Protein AF-A0A1L5BSV9-F1 (afdb_monomer_lite)

Radius of gyration: 14.17 Å; chains: 1; bounding box: 32×31×42 Å

Secondary structure (DSSP, 8-state):
----HHHHHHHHHHHHHHH-SS---HHHHHHHHHHHH-TTEEHHHHHHHSSS-HHHHHHHHHHHTS--TTSTT---SEEEEE-TTSPEEEEE-HHHHHHHHHHHHHHH--

pLDDT: mean 82.25, std 10.04, range [40.53, 91.44]

Foldseek 3Di:
DPDPVVQLVVQLLVLVVVQAPDPRDPLLSVLLVVCLVDFFDWLVNSLVPDPDDSVVSVVSLVRLQQADPVDVNRHRQWHFDADPVGITTIHGDPNVVVSSVVSVVSVVPD

Organism: Sphingobium indicum (strain DSM 16412 / CCM 7286 / MTCC 6364 / B90A) (NCBI:txid861109)

Sequence (110 aa):
MTEDPIGSLSSALGVLRGALWMDVTAETLDIVLAVMRQEGLTVDHYCEMADGNPLRMRRTLRLLAKDNPRVPRSRALMVMEGNLRGFEKINLTPQGRFIRGKLLEVFAAG

Structure (mmCIF, N/CA/C/O backbone):
data_AF-A0A1L5BSV9-F1
#
_entry.id   AF-A0A1L5BSV9-F1
#
loop_
_atom_site.group_PDB
_atom_site.id
_atom_site.type_symbol
_atom_site.label_atom_id
_atom_site.label_alt_id
_atom_site.label_comp_id
_atom_site.label_asym_id
_atom_site.label_entity_id
_atom_site.label_seq_id
_atom_site.pdbx_PDB_ins_code
_atom_site.Cartn_x
_atom_site.Cartn_y
_atom_site.Cartn_z
_atom_site.occupancy
_atom_site.B_iso_or_equiv
_atom_site.auth_seq_id
_atom_site.auth_comp_id
_atom_site.auth_asym_id
_atom_site.auth_atom_id
_atom_site.pdbx_PDB_model_num
ATOM 1 N N . MET A 1 1 ? 8.892 -10.484 -28.127 1.00 40.53 1 MET A N 1
ATOM 2 C CA . MET A 1 1 ? 8.846 -9.439 -27.091 1.00 40.53 1 MET A CA 1
ATOM 3 C C . MET A 1 1 ? 8.864 -10.168 -25.766 1.00 40.53 1 MET A C 1
ATOM 5 O O . MET A 1 1 ? 7.874 -10.791 -25.424 1.00 40.53 1 MET A O 1
ATOM 9 N N . THR A 1 2 ? 10.021 -10.247 -25.123 1.00 49.69 2 THR A N 1
ATOM 10 C CA . THR A 1 2 ? 10.118 -10.668 -23.723 1.00 49.69 2 THR A CA 1
ATOM 11 C C . THR A 1 2 ? 9.901 -9.402 -22.910 1.00 49.69 2 THR A C 1
ATOM 13 O O . THR A 1 2 ? 10.793 -8.558 -22.883 1.00 49.69 2 THR A O 1
ATOM 16 N N . GLU A 1 3 ? 8.689 -9.236 -22.372 1.00 53.72 3 GLU A N 1
ATOM 17 C CA . GLU A 1 3 ? 8.416 -8.305 -21.267 1.00 53.72 3 GLU A CA 1
ATOM 18 C C . GLU A 1 3 ? 9.495 -8.541 -20.210 1.00 53.72 3 GLU A C 1
ATOM 20 O O . GLU A 1 3 ? 9.805 -9.700 -19.924 1.00 53.72 3 GLU A O 1
ATOM 25 N N . ASP A 1 4 ? 10.138 -7.483 -19.722 1.00 52.53 4 ASP A N 1
ATOM 26 C CA . ASP A 1 4 ? 11.254 -7.590 -18.780 1.00 52.53 4 ASP A CA 1
ATOM 27 C C . ASP A 1 4 ? 10.693 -7.459 -17.356 1.00 52.53 4 ASP A C 1
ATOM 29 O O . ASP A 1 4 ? 10.624 -6.353 -16.803 1.00 52.53 4 ASP A O 1
ATOM 33 N N . PRO A 1 5 ? 10.251 -8.565 -16.722 1.00 55.78 5 PRO A N 1
ATOM 34 C CA . PRO A 1 5 ? 9.446 -8.495 -15.504 1.00 55.78 5 PRO A CA 1
ATOM 35 C C . PRO A 1 5 ? 10.285 -7.951 -14.339 1.00 55.78 5 PRO A C 1
ATOM 37 O O . PRO A 1 5 ? 9.765 -7.402 -13.367 1.00 55.78 5 PRO A O 1
ATOM 40 N N . ILE A 1 6 ? 11.610 -8.094 -14.449 1.00 59.12 6 ILE A N 1
ATOM 41 C CA . ILE A 1 6 ? 12.600 -7.664 -13.468 1.00 59.12 6 ILE A CA 1
ATOM 42 C C . ILE A 1 6 ? 12.773 -6.140 -13.524 1.00 59.12 6 ILE A C 1
ATOM 44 O O . ILE A 1 6 ? 12.856 -5.498 -12.472 1.00 59.12 6 ILE A O 1
ATOM 48 N N . GLY A 1 7 ? 12.773 -5.548 -14.725 1.00 63.00 7 GLY A N 1
ATOM 49 C CA . GLY A 1 7 ? 12.847 -4.097 -14.925 1.00 63.00 7 GLY A CA 1
ATOM 50 C C . GLY A 1 7 ? 11.644 -3.365 -14.324 1.00 63.00 7 GLY A C 1
ATOM 51 O O . GLY A 1 7 ? 11.813 -2.393 -13.573 1.00 63.00 7 GLY A O 1
ATOM 52 N N . SER A 1 8 ? 10.441 -3.891 -14.565 1.00 79.12 8 SER A N 1
ATOM 53 C CA . SER A 1 8 ? 9.184 -3.346 -14.036 1.00 79.12 8 SER A CA 1
ATOM 54 C C . SER A 1 8 ? 9.089 -3.502 -12.507 1.00 79.12 8 SER A C 1
ATOM 56 O O . SER A 1 8 ? 8.703 -2.562 -11.807 1.00 79.12 8 SER A O 1
ATOM 58 N N . LEU A 1 9 ? 9.553 -4.628 -11.943 1.00 80.12 9 LEU A N 1
ATOM 59 C CA . LEU A 1 9 ? 9.585 -4.855 -10.489 1.00 80.12 9 LEU A CA 1
ATOM 60 C C . LEU A 1 9 ? 10.590 -3.946 -9.760 1.00 80.12 9 LEU A C 1
ATOM 62 O O . LEU A 1 9 ? 10.256 -3.335 -8.741 1.00 80.12 9 LEU A O 1
ATOM 66 N N . SER A 1 10 ? 11.819 -3.831 -10.275 1.00 81.88 10 SER A N 1
ATOM 67 C CA . SER A 1 10 ? 12.861 -2.971 -9.693 1.00 81.88 10 SER A CA 1
ATOM 68 C C . SER A 1 10 ? 12.426 -1.501 -9.669 1.00 81.88 10 SER A C 1
ATOM 70 O O . SER A 1 10 ? 12.575 -0.805 -8.659 1.00 81.88 10 SER A O 1
ATOM 72 N N . SER A 1 11 ? 11.789 -1.052 -10.752 1.00 84.69 11 SER A N 1
ATOM 73 C CA . SER A 1 11 ? 11.238 0.298 -10.880 1.00 84.69 11 SER A CA 1
ATOM 74 C C . SER A 1 11 ? 10.084 0.543 -9.901 1.00 84.69 11 SER A C 1
ATOM 76 O O . SER A 1 11 ? 10.062 1.572 -9.220 1.00 84.69 11 SER A O 1
ATOM 78 N N . ALA A 1 12 ? 9.172 -0.423 -9.744 1.00 85.50 12 ALA A N 1
ATOM 79 C CA . ALA A 1 12 ? 8.068 -0.338 -8.788 1.00 85.50 12 ALA A CA 1
ATOM 80 C C . ALA A 1 12 ? 8.565 -0.224 -7.335 1.00 85.50 12 ALA A C 1
ATOM 82 O O . ALA A 1 12 ? 8.093 0.621 -6.567 1.00 85.50 12 ALA A O 1
ATOM 83 N N . LEU A 1 13 ? 9.577 -1.015 -6.964 1.00 85.81 13 LEU A N 1
ATOM 84 C CA . LEU A 1 13 ? 10.232 -0.912 -5.658 1.00 85.81 13 LEU A CA 1
ATOM 85 C C . LEU A 1 13 ? 10.924 0.447 -5.470 1.00 85.81 13 LEU A C 1
ATOM 87 O O . LEU A 1 13 ? 10.877 1.006 -4.374 1.00 85.81 13 LEU A O 1
ATOM 91 N N . GLY A 1 14 ? 11.529 1.003 -6.525 1.00 86.12 14 GLY A N 1
ATOM 92 C CA . GLY A 1 14 ? 12.117 2.345 -6.519 1.00 86.12 14 GLY A CA 1
ATOM 93 C C . GLY A 1 14 ? 11.099 3.444 -6.197 1.00 86.12 14 GLY A C 1
ATOM 94 O O . GLY A 1 14 ? 11.355 4.281 -5.328 1.00 86.12 14 GLY A O 1
ATOM 95 N N . VAL A 1 15 ? 9.917 3.399 -6.822 1.00 86.69 15 VAL A N 1
ATOM 96 C CA . VAL A 1 15 ? 8.807 4.331 -6.543 1.00 86.69 15 VAL A CA 1
ATOM 97 C C . VAL A 1 15 ? 8.381 4.254 -5.076 1.00 86.69 15 VAL A C 1
ATOM 99 O O . VAL A 1 15 ? 8.259 5.284 -4.410 1.00 86.69 15 VAL A O 1
ATOM 102 N N . LEU A 1 16 ? 8.199 3.042 -4.545 1.00 86.38 16 LEU A N 1
ATOM 103 C CA . LEU A 1 16 ? 7.807 2.854 -3.148 1.00 86.38 16 LEU A CA 1
ATOM 104 C C . LEU A 1 16 ? 8.885 3.315 -2.167 1.00 86.38 16 LEU A C 1
ATOM 106 O O . LEU A 1 16 ? 8.551 3.970 -1.183 1.00 86.38 16 LEU A O 1
ATOM 110 N N . ARG A 1 17 ? 10.168 3.041 -2.436 1.00 85.75 17 ARG A N 1
ATOM 111 C CA . ARG A 1 17 ? 11.282 3.526 -1.598 1.00 85.75 17 ARG A CA 1
ATOM 112 C C . ARG A 1 17 ? 11.352 5.049 -1.555 1.00 85.75 17 ARG A C 1
ATOM 114 O O . ARG A 1 17 ? 11.663 5.609 -0.513 1.00 85.75 17 ARG A O 1
ATOM 121 N N . GLY A 1 18 ? 11.040 5.723 -2.662 1.00 82.12 18 GLY A N 1
ATOM 122 C CA . GLY A 1 18 ? 10.960 7.186 -2.696 1.00 82.12 18 GLY A CA 1
ATOM 123 C C . GLY A 1 18 ? 9.776 7.758 -1.907 1.00 82.12 18 GLY A C 1
ATOM 124 O O . GLY A 1 18 ? 9.820 8.914 -1.488 1.00 82.12 18 GLY A O 1
ATOM 125 N N . ALA A 1 19 ? 8.723 6.966 -1.696 1.00 80.50 19 ALA A N 1
ATOM 126 C CA . ALA A 1 19 ? 7.498 7.391 -1.022 1.00 80.50 19 ALA A CA 1
ATOM 127 C C . ALA A 1 19 ? 7.444 7.013 0.469 1.00 80.50 19 ALA A C 1
ATOM 129 O O . ALA A 1 19 ? 6.759 7.680 1.249 1.00 80.50 19 ALA A O 1
ATOM 130 N N . LEU A 1 20 ? 8.139 5.944 0.863 1.00 81.31 20 LEU A N 1
ATOM 131 C CA . LEU A 1 20 ? 8.023 5.311 2.173 1.00 81.31 20 LEU A CA 1
ATOM 132 C C . LEU A 1 20 ? 9.333 5.390 2.965 1.00 81.31 20 LEU A C 1
ATOM 134 O O . LEU A 1 20 ? 10.405 5.094 2.453 1.00 81.31 20 LEU A O 1
ATOM 138 N N . TRP A 1 21 ? 9.233 5.697 4.260 1.00 76.69 21 TRP A N 1
ATOM 139 C CA . TRP A 1 21 ? 10.348 5.600 5.214 1.00 76.69 21 TRP A CA 1
ATOM 140 C C . TRP A 1 21 ? 10.295 4.293 5.996 1.00 76.69 21 TRP A C 1
ATOM 142 O O . TRP A 1 21 ? 10.223 4.251 7.223 1.00 76.69 21 TRP A O 1
ATOM 152 N N . MET A 1 22 ? 10.228 3.193 5.276 1.00 77.62 22 MET A N 1
ATOM 153 C CA . MET A 1 22 ? 10.339 1.874 5.868 1.00 77.62 22 MET A CA 1
ATOM 154 C C . MET A 1 22 ? 11.057 0.973 4.887 1.00 77.62 22 MET A C 1
ATOM 156 O O . MET A 1 22 ? 11.142 1.293 3.700 1.00 77.62 22 MET A O 1
ATOM 160 N N . ASP A 1 23 ? 11.531 -0.166 5.377 1.00 82.38 23 ASP A N 1
ATOM 161 C CA . ASP A 1 23 ? 12.047 -1.194 4.492 1.00 82.38 23 ASP A CA 1
ATOM 162 C C . ASP A 1 23 ? 10.933 -1.634 3.537 1.00 82.38 23 ASP A C 1
ATOM 164 O O . ASP A 1 23 ? 9.912 -2.212 3.926 1.00 82.38 23 ASP A O 1
ATOM 168 N N . VAL A 1 24 ? 11.121 -1.296 2.264 1.00 83.50 24 VAL A N 1
ATOM 169 C CA . VAL A 1 24 ? 10.245 -1.733 1.184 1.00 83.50 24 VAL A CA 1
ATOM 170 C C . VAL A 1 24 ? 10.712 -3.115 0.766 1.00 83.50 24 VAL A C 1
ATOM 172 O O . VAL A 1 24 ? 11.750 -3.274 0.119 1.00 83.50 24 VAL A O 1
ATOM 175 N N . THR A 1 25 ? 9.935 -4.108 1.177 1.00 83.62 25 THR A N 1
ATOM 176 C CA . THR A 1 25 ? 10.117 -5.515 0.823 1.00 83.62 25 THR A CA 1
ATOM 177 C C . THR A 1 25 ? 9.154 -5.901 -0.301 1.00 83.62 25 THR A C 1
ATOM 179 O O . THR A 1 25 ? 8.246 -5.134 -0.628 1.00 83.62 25 THR A O 1
ATOM 182 N N . ALA A 1 26 ? 9.322 -7.097 -0.872 1.00 81.06 26 ALA A N 1
ATOM 183 C CA . ALA A 1 26 ? 8.339 -7.662 -1.800 1.00 81.06 26 ALA A CA 1
ATOM 184 C C . ALA A 1 26 ? 6.937 -7.722 -1.165 1.00 81.06 26 ALA A C 1
ATOM 186 O O 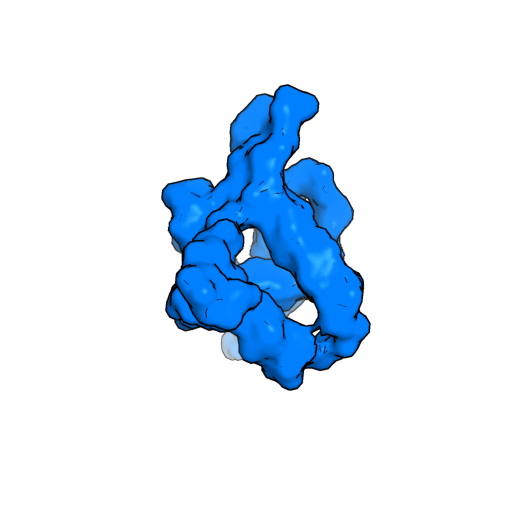. ALA A 1 26 ? 5.976 -7.278 -1.774 1.00 81.06 26 ALA A O 1
ATOM 187 N N . GLU A 1 27 ? 6.843 -8.103 0.113 1.00 83.06 27 GLU A N 1
ATOM 188 C CA . GLU A 1 27 ? 5.580 -8.110 0.865 1.00 83.06 27 GLU A CA 1
ATOM 189 C C . GLU A 1 27 ? 4.957 -6.708 0.977 1.00 83.06 27 GLU A C 1
ATOM 191 O O . GLU A 1 27 ? 3.746 -6.551 0.849 1.00 83.06 27 GLU A O 1
ATOM 196 N N . THR A 1 28 ? 5.771 -5.665 1.183 1.00 85.31 28 THR A N 1
ATOM 197 C CA . THR A 1 28 ? 5.284 -4.276 1.203 1.00 85.31 28 THR A CA 1
ATOM 198 C C . THR A 1 28 ? 4.672 -3.900 -0.145 1.00 85.31 28 THR A C 1
ATOM 200 O O . THR A 1 28 ? 3.618 -3.266 -0.185 1.00 85.31 28 THR A O 1
ATOM 203 N N . LEU A 1 29 ? 5.327 -4.289 -1.241 1.00 84.62 29 LEU A N 1
ATOM 204 C CA . LEU A 1 29 ? 4.820 -4.066 -2.590 1.00 84.62 29 LEU A CA 1
ATOM 205 C C . LEU A 1 29 ? 3.524 -4.850 -2.827 1.00 84.62 29 LEU A C 1
ATOM 207 O O . LEU A 1 29 ? 2.557 -4.250 -3.284 1.00 84.62 29 LEU A O 1
ATOM 211 N N . ASP A 1 30 ? 3.461 -6.125 -2.448 1.00 84.44 30 ASP A N 1
ATOM 212 C CA . ASP A 1 30 ? 2.269 -6.964 -2.613 1.00 84.44 30 ASP A CA 1
ATOM 213 C C . ASP A 1 30 ? 1.057 -6.394 -1.868 1.00 84.44 30 ASP A C 1
ATOM 215 O O . ASP A 1 30 ? -0.020 -6.262 -2.452 1.00 84.44 30 ASP A O 1
ATOM 219 N N . ILE A 1 31 ? 1.245 -5.955 -0.616 1.00 86.06 31 ILE A N 1
ATOM 220 C CA . ILE A 1 31 ? 0.199 -5.283 0.170 1.00 86.06 31 ILE A CA 1
ATOM 221 C C . ILE A 1 31 ? -0.294 -4.031 -0.557 1.00 86.06 31 ILE A C 1
ATOM 223 O O . ILE A 1 31 ? -1.499 -3.814 -0.699 1.00 86.06 31 ILE A O 1
ATOM 227 N N . VAL A 1 32 ? 0.634 -3.189 -1.017 1.00 86.88 32 VAL A N 1
ATOM 228 C CA . VAL A 1 32 ? 0.287 -1.941 -1.699 1.00 86.88 32 VAL A CA 1
ATOM 229 C C . VAL A 1 32 ? -0.472 -2.226 -2.997 1.00 86.88 32 VAL A C 1
ATOM 231 O O . VAL A 1 32 ? -1.501 -1.599 -3.240 1.00 86.88 32 VAL A O 1
ATOM 234 N N . LEU A 1 33 ? -0.029 -3.196 -3.798 1.00 85.25 33 LEU A N 1
ATOM 235 C CA . LEU A 1 33 ? -0.693 -3.579 -5.045 1.00 85.25 33 LEU A CA 1
ATOM 236 C C . LEU A 1 33 ? -2.084 -4.168 -4.803 1.00 85.25 33 LEU A C 1
ATOM 238 O O . LEU A 1 33 ? -3.022 -3.814 -5.519 1.00 85.25 33 LEU A O 1
ATOM 242 N N . ALA 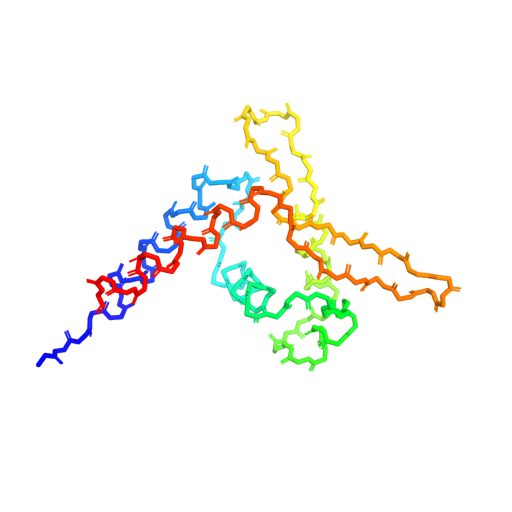A 1 34 ? -2.241 -5.022 -3.793 1.00 85.44 34 ALA A N 1
ATOM 243 C CA . ALA A 1 34 ? -3.530 -5.603 -3.434 1.00 85.44 34 ALA A CA 1
ATOM 244 C C . ALA A 1 34 ? -4.548 -4.520 -3.048 1.00 85.44 34 ALA A C 1
ATOM 246 O O . ALA A 1 34 ? -5.644 -4.473 -3.605 1.00 85.44 34 ALA A O 1
ATOM 247 N N . VAL A 1 35 ? -4.157 -3.585 -2.176 1.00 83.38 35 VAL A N 1
ATOM 248 C CA . VAL A 1 35 ? -5.009 -2.451 -1.780 1.00 83.38 35 VAL A CA 1
ATOM 249 C C . VAL A 1 35 ? -5.297 -1.526 -2.967 1.00 83.38 35 VAL A C 1
ATOM 251 O O . VAL A 1 35 ? -6.398 -0.999 -3.103 1.00 83.38 35 VAL A O 1
ATOM 254 N N . MET A 1 36 ? -4.328 -1.327 -3.863 1.00 84.12 36 MET A N 1
ATOM 255 C CA . MET A 1 36 ? -4.503 -0.473 -5.039 1.00 84.12 36 MET A CA 1
ATOM 256 C C . MET A 1 36 ? -5.444 -1.052 -6.094 1.00 84.12 36 MET A C 1
ATOM 258 O O . MET A 1 36 ? -6.067 -0.269 -6.817 1.00 84.12 36 MET A O 1
ATOM 262 N N . ARG A 1 37 ? -5.548 -2.385 -6.182 1.00 84.00 37 ARG A N 1
ATOM 263 C CA . ARG A 1 37 ? -6.495 -3.087 -7.060 1.00 84.00 37 ARG A CA 1
ATOM 264 C C . ARG A 1 37 ? -7.934 -2.968 -6.566 1.00 84.00 37 ARG A C 1
ATOM 266 O O . ARG A 1 37 ? -8.840 -2.906 -7.392 1.00 84.00 37 ARG A O 1
ATOM 273 N N . GLN A 1 38 ? -8.143 -2.919 -5.251 1.00 83.38 38 GLN A N 1
ATOM 274 C CA . GLN A 1 38 ? -9.477 -2.903 -4.660 1.00 83.38 38 GLN A CA 1
ATOM 275 C C . GLN A 1 38 ? -9.528 -2.029 -3.399 1.00 83.38 38 GLN A C 1
ATOM 277 O O . GLN A 1 38 ? -9.138 -2.446 -2.310 1.00 83.38 38 GLN A O 1
ATOM 282 N N . GLU A 1 39 ? -10.072 -0.818 -3.542 1.00 81.75 39 GLU A N 1
ATOM 283 C CA . GLU A 1 39 ? -10.375 0.052 -2.399 1.00 81.75 39 GLU A CA 1
ATOM 284 C C . GLU A 1 39 ? -11.596 -0.465 -1.615 1.00 81.75 39 GLU A C 1
ATOM 286 O O . GLU A 1 39 ? -12.478 -1.132 -2.160 1.00 81.75 39 GLU A O 1
ATOM 291 N N . GLY A 1 40 ? -11.659 -0.154 -0.318 1.00 84.12 40 GLY A N 1
ATOM 292 C CA . GLY A 1 40 ? -12.766 -0.535 0.563 1.00 84.12 40 GLY A CA 1
ATOM 293 C C . GLY A 1 40 ? -12.696 -1.965 1.105 1.00 84.12 40 GLY A C 1
ATOM 294 O O . GLY A 1 40 ? -13.636 -2.404 1.775 1.00 84.12 40 GLY A O 1
ATOM 295 N N . LEU A 1 41 ? -11.596 -2.674 0.844 1.00 89.00 41 LEU A N 1
ATOM 296 C CA . LEU A 1 41 ? -11.319 -4.004 1.376 1.00 89.00 41 LEU A CA 1
ATOM 297 C C . LEU A 1 41 ? -11.146 -3.941 2.904 1.00 89.00 41 LEU A C 1
ATOM 299 O O . LEU A 1 41 ? -10.539 -3.003 3.420 1.00 89.00 41 LEU A O 1
ATOM 303 N N . THR A 1 42 ? -11.687 -4.905 3.652 1.00 90.19 42 THR A N 1
ATOM 304 C CA . THR A 1 42 ? -11.478 -4.935 5.109 1.00 90.19 42 THR A CA 1
ATOM 305 C C . THR A 1 42 ? -10.101 -5.499 5.445 1.00 90.19 42 THR A C 1
ATOM 307 O O . THR A 1 42 ? -9.575 -6.345 4.724 1.00 90.19 42 THR A O 1
ATOM 310 N N . VAL A 1 43 ? -9.515 -5.061 6.562 1.00 88.94 43 VAL A N 1
ATOM 311 C CA . VAL A 1 43 ? -8.225 -5.582 7.051 1.00 88.94 43 VAL A CA 1
ATOM 312 C C . VAL A 1 43 ? -8.278 -7.098 7.256 1.00 88.94 43 VAL A C 1
ATOM 314 O O . VAL A 1 43 ? -7.322 -7.792 6.917 1.00 88.94 43 VAL A O 1
ATOM 317 N N . ASP A 1 44 ? -9.392 -7.614 7.778 1.00 88.81 44 ASP A N 1
ATOM 318 C CA . ASP A 1 44 ? -9.578 -9.052 7.986 1.00 88.81 44 ASP A CA 1
ATOM 319 C C . ASP A 1 44 ? -9.602 -9.801 6.654 1.00 88.81 44 ASP A C 1
ATOM 321 O O . ASP A 1 44 ? -8.837 -10.744 6.478 1.00 88.81 44 ASP A O 1
ATOM 325 N N . HIS A 1 45 ? -10.380 -9.311 5.684 1.00 88.19 45 HIS A N 1
ATOM 326 C CA . HIS A 1 45 ? -10.460 -9.921 4.361 1.00 88.19 45 HIS A CA 1
ATOM 327 C C . HIS A 1 45 ? -9.114 -9.880 3.625 1.00 88.19 45 HIS A C 1
ATOM 329 O O . HIS A 1 45 ? -8.731 -10.860 2.994 1.00 88.19 45 HIS A O 1
ATOM 335 N N . TYR A 1 46 ? -8.346 -8.791 3.767 1.00 88.62 46 TYR A N 1
ATOM 336 C CA . TYR A 1 46 ? -6.976 -8.735 3.250 1.00 88.62 46 TYR A CA 1
ATOM 337 C C . TYR A 1 46 ? -6.119 -9.862 3.824 1.00 88.62 46 TYR A C 1
ATOM 339 O O . TYR A 1 46 ? -5.455 -10.577 3.082 1.00 88.62 46 TYR A O 1
ATOM 347 N N . CYS A 1 47 ? -6.133 -10.015 5.149 1.00 88.69 47 CYS A N 1
ATOM 348 C CA . CYS A 1 47 ? -5.306 -11.003 5.834 1.00 88.69 47 CYS A CA 1
ATOM 349 C C . CYS A 1 47 ? -5.740 -12.447 5.547 1.00 88.69 47 CYS A C 1
ATOM 351 O O . CYS A 1 47 ? -4.920 -13.344 5.689 1.00 88.69 47 CYS A O 1
ATOM 353 N N . GLU A 1 48 ? -7.005 -12.679 5.187 1.00 87.62 48 GLU A N 1
ATOM 354 C CA . GLU A 1 48 ? -7.500 -13.986 4.734 1.00 87.62 48 GLU A CA 1
ATOM 355 C C . GLU A 1 48 ? -7.037 -14.320 3.313 1.00 87.62 48 GLU A C 1
ATOM 357 O O . GLU A 1 48 ? -6.754 -15.476 3.017 1.00 87.62 48 GLU A O 1
ATOM 362 N N . MET A 1 49 ? -6.975 -13.318 2.430 1.00 85.44 49 MET A N 1
ATOM 363 C CA . MET A 1 49 ? -6.555 -13.501 1.038 1.00 85.44 49 MET A CA 1
ATOM 364 C C . MET A 1 49 ? -5.041 -13.570 0.866 1.00 85.44 49 MET A C 1
ATOM 366 O O . MET A 1 49 ? -4.556 -14.149 -0.103 1.00 85.44 49 MET A O 1
ATOM 370 N N . ALA A 1 50 ? -4.303 -12.885 1.731 1.00 83.38 50 ALA A N 1
ATOM 371 C CA . ALA A 1 50 ? -2.881 -12.704 1.558 1.00 83.38 50 ALA A CA 1
ATOM 372 C C . ALA A 1 50 ? -2.105 -13.852 2.220 1.00 83.38 50 ALA A C 1
ATOM 374 O O . ALA A 1 50 ? -2.281 -14.148 3.402 1.00 83.38 50 ALA A O 1
ATOM 375 N N . ASP A 1 51 ? -1.200 -14.471 1.463 1.00 79.00 51 ASP A N 1
ATOM 376 C CA . ASP A 1 51 ? -0.337 -15.533 1.974 1.00 79.00 51 ASP A CA 1
ATOM 377 C C . ASP A 1 51 ? 0.670 -14.961 2.981 1.00 79.00 51 ASP A C 1
ATOM 379 O O . ASP A 1 51 ? 1.562 -14.183 2.633 1.00 79.00 51 ASP A O 1
ATOM 383 N N . GLY A 1 52 ? 0.549 -15.329 4.258 1.00 81.19 52 GLY A N 1
ATOM 384 C CA . GLY A 1 52 ? 1.515 -14.915 5.271 1.00 81.19 52 GLY A CA 1
ATOM 385 C C . GLY A 1 52 ? 0.991 -14.907 6.699 1.00 81.19 52 GLY A C 1
ATOM 386 O O . GLY A 1 52 ? -0.038 -15.485 7.031 1.00 81.19 52 GLY A O 1
ATOM 387 N N . ASN A 1 53 ? 1.751 -14.254 7.583 1.00 88.19 53 ASN A N 1
ATOM 388 C CA . ASN A 1 53 ? 1.381 -14.106 8.987 1.00 88.19 53 ASN A CA 1
ATOM 389 C C . ASN A 1 53 ? 0.412 -12.915 9.157 1.00 88.19 53 ASN A C 1
ATOM 391 O O . ASN A 1 53 ? 0.839 -11.769 8.962 1.00 88.19 53 ASN A O 1
ATOM 395 N N . PRO A 1 54 ? -0.836 -13.133 9.620 1.00 87.56 54 PRO A N 1
ATOM 396 C CA . PRO A 1 54 ? -1.830 -12.066 9.755 1.00 87.56 54 PRO A CA 1
ATOM 397 C C . PRO A 1 54 ? -1.396 -10.917 10.674 1.00 87.56 54 PRO A C 1
ATOM 399 O O . PRO A 1 54 ? -1.702 -9.755 10.414 1.00 87.56 54 PRO A O 1
ATOM 402 N N . LEU A 1 55 ? -0.646 -11.200 11.746 1.00 88.50 55 LEU A N 1
ATOM 403 C CA . LEU A 1 55 ? -0.152 -10.161 12.659 1.00 88.50 55 LEU A CA 1
ATOM 404 C C . LEU A 1 55 ? 0.870 -9.254 11.972 1.00 88.50 55 LEU A C 1
ATOM 406 O O . LEU A 1 55 ? 0.861 -8.037 12.168 1.00 88.50 55 LEU A O 1
ATOM 410 N N . ARG A 1 56 ? 1.742 -9.847 11.151 1.00 87.81 56 ARG A N 1
ATOM 411 C CA . ARG A 1 56 ? 2.738 -9.113 10.369 1.00 87.81 56 ARG A CA 1
ATOM 412 C C . ARG A 1 56 ? 2.059 -8.243 9.313 1.00 87.81 56 ARG A C 1
ATOM 414 O O . ARG A 1 56 ? 2.360 -7.057 9.238 1.00 87.81 56 ARG A O 1
ATOM 421 N N . MET A 1 57 ? 1.072 -8.782 8.605 1.00 89.00 57 MET A N 1
ATOM 422 C CA . MET A 1 57 ? 0.301 -8.042 7.603 1.00 89.00 57 MET A CA 1
ATOM 423 C C . MET A 1 57 ? -0.449 -6.851 8.196 1.00 89.00 57 MET A C 1
ATOM 425 O O . MET A 1 57 ? -0.312 -5.731 7.703 1.00 89.00 57 MET A O 1
ATOM 429 N N . ARG A 1 58 ? -1.158 -7.045 9.316 1.00 89.50 58 ARG A N 1
ATOM 430 C CA . ARG A 1 58 ? -1.810 -5.943 10.045 1.00 89.50 58 ARG A CA 1
ATOM 431 C C . ARG A 1 58 ? -0.812 -4.876 10.479 1.00 89.50 58 ARG A C 1
ATOM 433 O O . ARG A 1 58 ? -1.107 -3.685 10.405 1.00 89.50 58 ARG A O 1
ATOM 440 N N . ARG A 1 59 ? 0.378 -5.282 10.934 1.00 89.88 59 ARG A N 1
ATOM 441 C CA . ARG A 1 59 ? 1.444 -4.343 11.302 1.00 89.88 59 ARG A CA 1
ATOM 442 C C . ARG A 1 59 ? 1.904 -3.532 10.092 1.00 89.88 59 ARG A C 1
ATOM 444 O O . ARG A 1 59 ? 2.034 -2.319 10.220 1.00 89.88 59 ARG A O 1
ATOM 451 N N . THR A 1 60 ? 2.108 -4.163 8.941 1.00 89.44 60 THR A N 1
ATOM 452 C CA . THR A 1 60 ? 2.525 -3.470 7.716 1.00 89.44 60 THR A CA 1
ATOM 453 C C . THR A 1 60 ? 1.438 -2.527 7.197 1.00 89.44 60 THR A C 1
ATOM 455 O O . THR A 1 60 ? 1.744 -1.371 6.917 1.00 89.44 60 THR A O 1
ATOM 458 N N . LEU A 1 61 ? 0.166 -2.942 7.183 1.00 90.06 61 LEU A N 1
ATOM 459 C CA . LEU A 1 61 ? -0.969 -2.064 6.859 1.00 90.06 61 LEU A CA 1
ATOM 460 C C . LEU A 1 61 ? -1.002 -0.822 7.762 1.00 90.06 61 LEU A C 1
ATOM 462 O O . LEU A 1 61 ? -1.107 0.302 7.278 1.00 90.06 61 LEU A O 1
ATOM 466 N N . ARG A 1 62 ? -0.812 -1.002 9.076 1.00 89.25 62 ARG A N 1
ATOM 467 C CA . ARG A 1 62 ? -0.733 0.113 10.034 1.00 89.25 62 ARG A CA 1
ATOM 468 C C . ARG A 1 62 ? 0.448 1.047 9.783 1.00 89.25 62 ARG A C 1
ATOM 470 O O . ARG A 1 62 ? 0.316 2.245 10.014 1.00 89.25 62 ARG A O 1
ATOM 477 N N . LEU A 1 63 ? 1.590 0.525 9.336 1.00 88.25 63 LEU A N 1
ATOM 478 C CA . LEU A 1 63 ? 2.743 1.353 8.969 1.00 88.25 63 LEU A CA 1
ATOM 479 C C . LEU A 1 63 ? 2.457 2.170 7.705 1.00 88.25 63 LEU A C 1
ATOM 481 O O . LEU A 1 63 ? 2.733 3.365 7.687 1.00 88.25 63 LEU A O 1
ATOM 485 N N . LEU A 1 64 ? 1.843 1.557 6.693 1.00 88.88 64 LEU A N 1
ATOM 486 C CA . LEU A 1 64 ? 1.439 2.232 5.456 1.00 88.88 64 LEU A CA 1
ATOM 487 C C . LEU A 1 64 ? 0.316 3.259 5.679 1.00 88.88 64 LEU A C 1
ATOM 489 O O . LEU A 1 64 ? 0.173 4.196 4.889 1.00 88.88 64 LEU A O 1
ATOM 493 N N . ALA A 1 65 ? -0.460 3.100 6.754 1.00 89.06 65 ALA A N 1
ATOM 494 C CA . ALA A 1 65 ? -1.538 4.000 7.147 1.00 89.06 65 ALA A CA 1
ATOM 495 C C . ALA A 1 65 ? -1.105 5.178 8.039 1.00 89.06 65 ALA A C 1
ATOM 497 O O . ALA A 1 65 ? -1.953 5.934 8.515 1.00 89.06 65 ALA A O 1
ATOM 498 N N . LYS A 1 66 ? 0.196 5.339 8.307 1.00 86.69 66 LYS A N 1
ATOM 499 C CA . LYS A 1 66 ? 0.700 6.330 9.261 1.00 86.69 66 LYS A CA 1
ATOM 500 C C . LYS A 1 66 ? 1.624 7.351 8.596 1.00 86.69 66 LYS A C 1
ATOM 502 O O . LYS A 1 66 ? 2.564 6.986 7.899 1.00 86.69 66 LYS A O 1
ATOM 507 N N . ASP A 1 67 ? 1.402 8.631 8.893 1.00 81.44 67 ASP A N 1
ATOM 508 C CA . ASP A 1 67 ? 2.344 9.706 8.563 1.00 81.44 67 ASP A CA 1
ATOM 509 C C . ASP A 1 67 ? 3.642 9.559 9.373 1.00 81.44 67 ASP A C 1
ATOM 511 O O . ASP A 1 67 ? 3.617 9.260 10.574 1.00 81.44 67 ASP A O 1
ATOM 515 N N . ASN A 1 68 ? 4.788 9.839 8.745 1.00 71.31 68 ASN A N 1
ATOM 516 C CA . ASN A 1 68 ? 6.064 9.893 9.450 1.00 71.31 68 ASN A CA 1
ATOM 517 C C . ASN A 1 68 ? 6.563 11.344 9.574 1.00 71.31 68 ASN A C 1
ATOM 519 O O . ASN A 1 68 ? 7.098 11.895 8.611 1.00 71.31 68 ASN A O 1
ATOM 523 N N . PRO A 1 69 ? 6.473 11.965 10.766 1.00 70.62 69 PRO A N 1
ATOM 524 C CA . PRO A 1 69 ? 6.856 13.363 10.955 1.00 70.62 69 PRO A CA 1
ATOM 525 C C . PRO A 1 69 ? 8.367 13.609 10.836 1.00 70.62 69 PRO A C 1
ATOM 527 O O . PRO A 1 69 ? 8.781 14.754 10.690 1.00 70.62 69 PRO A O 1
ATOM 530 N N . ARG A 1 70 ? 9.205 12.563 10.892 1.00 71.19 70 ARG A N 1
ATOM 531 C CA . ARG A 1 70 ? 10.667 12.690 10.750 1.00 71.19 70 ARG A CA 1
ATOM 532 C C . ARG A 1 70 ? 11.120 12.804 9.295 1.00 71.19 70 ARG A C 1
ATOM 534 O O . ARG A 1 70 ? 12.300 13.028 9.047 1.00 71.19 70 ARG A O 1
ATOM 541 N N . VAL A 1 71 ? 10.205 12.626 8.345 1.00 67.50 71 VAL A N 1
ATOM 542 C CA . VAL A 1 71 ? 10.523 12.475 6.927 1.00 67.50 71 VAL A CA 1
ATOM 543 C C . VAL A 1 71 ? 9.667 13.454 6.153 1.00 67.50 71 VAL A C 1
ATOM 545 O O . VAL A 1 71 ? 8.469 13.217 5.963 1.00 67.50 71 VAL A O 1
ATOM 548 N N . PRO A 1 72 ? 10.253 14.574 5.711 1.00 62.38 72 PRO A N 1
ATOM 549 C CA . PRO A 1 72 ? 9.525 15.551 4.927 1.00 62.38 72 PRO A CA 1
ATOM 550 C C . PRO A 1 72 ? 8.881 14.857 3.719 1.00 62.38 72 PRO A C 1
ATOM 552 O O . PRO A 1 72 ? 9.583 14.250 2.917 1.00 62.38 72 PRO A O 1
ATOM 555 N N . ARG A 1 73 ? 7.548 14.964 3.591 1.00 69.06 73 ARG A N 1
ATOM 556 C CA . ARG A 1 73 ? 6.706 14.377 2.519 1.00 69.06 73 ARG A CA 1
ATOM 557 C C . ARG A 1 73 ? 6.330 12.892 2.653 1.00 69.06 73 ARG A C 1
ATOM 559 O O . ARG A 1 73 ? 5.610 12.397 1.788 1.00 69.06 73 ARG A O 1
ATOM 566 N N . SER A 1 74 ? 6.715 12.195 3.723 1.00 73.75 74 SER A N 1
ATOM 567 C CA . SER A 1 74 ? 6.153 10.866 4.005 1.00 73.75 74 SER A CA 1
ATOM 568 C C . SER A 1 74 ? 4.746 11.012 4.587 1.00 73.75 74 SER A C 1
ATOM 570 O O . SER A 1 74 ? 4.586 11.291 5.779 1.00 73.75 74 SER A O 1
ATOM 572 N N . ARG A 1 75 ? 3.717 10.859 3.744 1.00 82.69 75 ARG A N 1
ATOM 573 C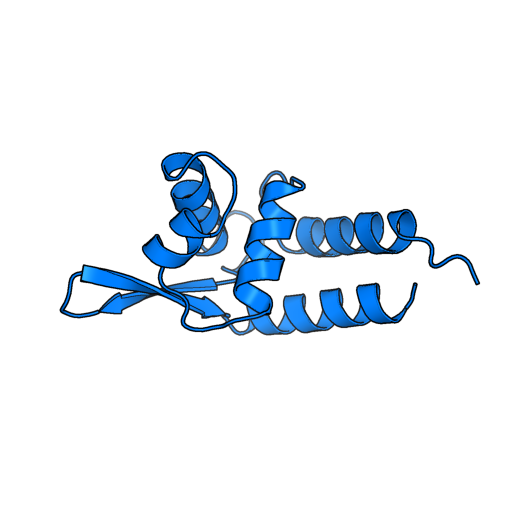 CA . ARG A 1 75 ? 2.336 10.678 4.210 1.00 82.69 75 ARG A CA 1
ATOM 574 C C . ARG A 1 75 ? 1.931 9.223 4.115 1.00 82.69 75 ARG A C 1
ATOM 576 O O . ARG A 1 75 ? 2.478 8.454 3.323 1.00 82.69 75 ARG A O 1
ATOM 583 N N . ALA A 1 76 ? 0.919 8.889 4.898 1.00 87.94 76 ALA A N 1
ATOM 584 C CA . ALA A 1 76 ? 0.198 7.643 4.786 1.00 87.94 76 ALA A CA 1
ATOM 585 C C . ALA A 1 76 ? -0.249 7.408 3.334 1.00 87.94 76 ALA A C 1
ATOM 587 O O . ALA A 1 76 ? -0.804 8.302 2.687 1.00 87.94 76 ALA A O 1
ATOM 588 N N . LEU A 1 77 ? -0.035 6.194 2.824 1.00 89.88 77 LEU A N 1
ATOM 589 C CA . LEU A 1 77 ? -0.547 5.772 1.516 1.00 89.88 77 LEU A CA 1
ATOM 590 C C . LEU A 1 77 ? -2.004 5.316 1.603 1.00 89.88 77 LEU A C 1
ATOM 592 O O . LEU A 1 77 ? -2.743 5.372 0.623 1.00 89.88 77 LEU A O 1
ATOM 596 N N . MET A 1 78 ? -2.430 4.880 2.780 1.00 91.31 78 MET A N 1
ATOM 597 C CA . MET A 1 78 ? -3.772 4.369 3.018 1.00 91.31 78 MET A CA 1
ATOM 598 C C . MET A 1 78 ? -4.343 4.920 4.320 1.00 91.31 78 MET A C 1
ATOM 600 O O . MET A 1 78 ? -3.622 5.451 5.156 1.00 91.31 78 MET A O 1
ATOM 604 N N . VAL A 1 79 ? -5.651 4.817 4.481 1.00 91.06 79 VAL A N 1
ATOM 605 C CA . VAL A 1 79 ? -6.354 5.101 5.728 1.00 91.06 79 VAL A CA 1
ATOM 606 C C . VAL A 1 79 ? -7.155 3.863 6.104 1.00 91.06 79 VAL A C 1
ATOM 608 O O . VAL A 1 79 ? -7.731 3.206 5.235 1.00 91.06 79 VAL A O 1
ATOM 611 N N . MET A 1 80 ? -7.148 3.528 7.394 1.00 90.00 80 MET A N 1
ATOM 612 C CA . MET A 1 80 ? -8.001 2.482 7.947 1.00 90.00 80 MET A CA 1
ATOM 613 C C . MET A 1 80 ? -9.187 3.151 8.627 1.00 90.00 80 MET A C 1
ATOM 615 O O . MET A 1 80 ? -9.033 3.827 9.643 1.00 90.00 80 MET A O 1
ATOM 619 N N . GLU A 1 81 ? -10.364 2.993 8.039 1.00 88.19 81 GLU A N 1
ATOM 620 C CA . GLU A 1 81 ? -11.605 3.564 8.545 1.00 88.19 81 GLU A CA 1
ATOM 621 C C . GLU A 1 81 ? -12.378 2.486 9.302 1.00 88.19 81 GLU A C 1
ATOM 623 O O . GLU A 1 81 ? -12.874 1.521 8.714 1.00 88.19 81 GLU A O 1
ATOM 628 N N . GLY A 1 82 ? -12.459 2.636 10.624 1.00 83.75 82 GLY A N 1
ATOM 629 C CA . GLY A 1 82 ? -13.283 1.776 11.467 1.00 83.75 82 GLY A CA 1
ATOM 630 C C . GLY A 1 82 ? -14.772 2.040 11.240 1.00 83.75 82 GLY A C 1
ATOM 631 O O . GLY A 1 82 ? -15.199 3.190 11.143 1.00 83.75 82 GLY A O 1
ATOM 632 N N . ASN A 1 83 ? -15.578 0.982 11.187 1.00 74.12 83 ASN A N 1
ATOM 633 C CA . ASN A 1 83 ? -17.035 1.089 11.211 1.00 74.12 83 ASN A CA 1
ATOM 634 C C . ASN A 1 83 ? -17.616 0.711 12.586 1.00 74.12 83 ASN A C 1
ATOM 636 O O . ASN A 1 83 ? -16.950 0.107 13.425 1.00 74.12 83 ASN A O 1
ATOM 640 N N . LEU A 1 84 ? -18.899 1.022 12.800 1.00 66.00 84 LEU A N 1
ATOM 641 C CA . LEU A 1 84 ? -19.634 0.732 14.044 1.00 66.00 84 LEU A CA 1
ATOM 642 C C . LEU A 1 84 ? -19.697 -0.764 14.412 1.00 66.00 84 LEU A C 1
ATOM 644 O O . LEU A 1 84 ? -20.111 -1.104 15.514 1.00 66.00 84 LEU A O 1
ATOM 648 N N . ARG A 1 85 ? -19.315 -1.661 13.495 1.00 73.12 85 ARG A N 1
ATOM 649 C CA . ARG A 1 85 ? -19.289 -3.116 13.695 1.00 73.12 85 ARG A CA 1
ATOM 650 C C . ARG A 1 85 ? -17.886 -3.650 14.010 1.00 73.12 85 ARG A C 1
ATOM 652 O O . ARG A 1 85 ? -17.716 -4.860 14.080 1.00 73.12 85 ARG A O 1
ATOM 659 N N . GLY A 1 86 ? -16.900 -2.769 14.192 1.00 72.81 86 GLY A N 1
ATOM 660 C CA . GLY A 1 86 ? -15.529 -3.139 14.549 1.00 72.81 86 GLY A CA 1
ATOM 661 C C . GLY A 1 86 ? -14.645 -3.560 13.373 1.00 72.81 86 GLY A C 1
ATOM 662 O O . GLY A 1 86 ? -13.518 -3.983 13.605 1.00 72.81 86 GLY A O 1
ATOM 663 N N . PHE A 1 87 ? -15.109 -3.424 12.125 1.00 81.94 87 PHE A N 1
ATOM 664 C CA . PHE A 1 87 ? -14.284 -3.712 10.950 1.00 81.94 87 PHE A CA 1
ATOM 665 C C . PHE A 1 87 ? -13.545 -2.458 10.485 1.00 81.94 87 PHE A C 1
ATOM 667 O O . PHE A 1 87 ? -14.147 -1.391 10.352 1.00 81.94 87 PHE A O 1
ATOM 674 N N . GLU A 1 88 ? -12.261 -2.611 10.171 1.00 89.62 88 GLU A N 1
ATOM 675 C CA . GLU A 1 88 ? -11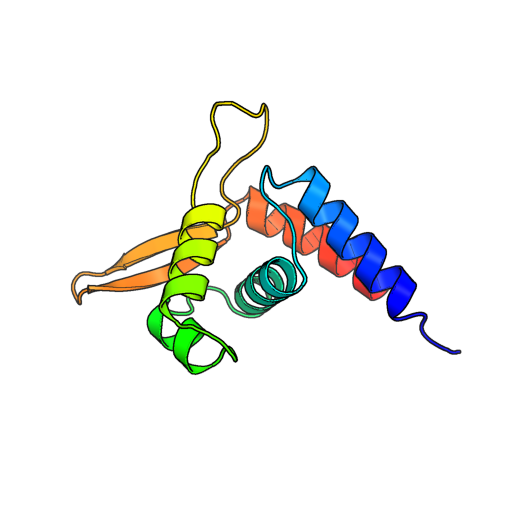.425 -1.574 9.563 1.00 89.62 88 GLU A CA 1
ATOM 676 C C . GLU A 1 88 ? -11.416 -1.760 8.038 1.00 89.62 88 GLU A C 1
ATOM 678 O O . GLU A 1 88 ? -11.004 -2.812 7.544 1.00 89.62 88 GLU A O 1
ATOM 683 N N . LYS A 1 89 ? -11.884 -0.760 7.281 1.00 91.06 89 LYS A N 1
ATOM 684 C CA . LYS A 1 89 ? -11.771 -0.714 5.814 1.00 91.06 89 LYS A CA 1
ATOM 685 C C . LYS A 1 89 ? -10.511 0.022 5.392 1.00 91.06 89 LYS A C 1
ATOM 687 O O . LYS A 1 89 ? -10.178 1.042 5.981 1.00 91.06 89 LYS A O 1
ATOM 692 N N . ILE A 1 90 ? -9.855 -0.462 4.346 1.00 91.38 90 ILE A N 1
ATOM 693 C CA . ILE A 1 90 ? -8.640 0.121 3.788 1.00 91.38 90 ILE A CA 1
ATOM 694 C C . ILE A 1 90 ? -9.015 0.954 2.559 1.00 91.38 90 ILE A C 1
ATOM 696 O O . ILE A 1 90 ? -9.543 0.427 1.580 1.00 91.38 90 ILE A O 1
ATOM 700 N N . ASN A 1 91 ? -8.718 2.251 2.597 1.00 90.69 91 ASN A N 1
ATOM 701 C CA . ASN A 1 91 ? -8.921 3.180 1.483 1.00 90.69 91 ASN A CA 1
ATOM 702 C C . ASN A 1 91 ? -7.619 3.910 1.145 1.00 90.69 91 ASN A C 1
ATOM 704 O O . ASN A 1 91 ? -6.759 4.085 2.009 1.00 90.69 91 ASN A O 1
ATOM 708 N N . LEU A 1 92 ? -7.460 4.364 -0.101 1.00 90.88 92 LEU A N 1
ATOM 709 C CA . LEU A 1 92 ? -6.269 5.118 -0.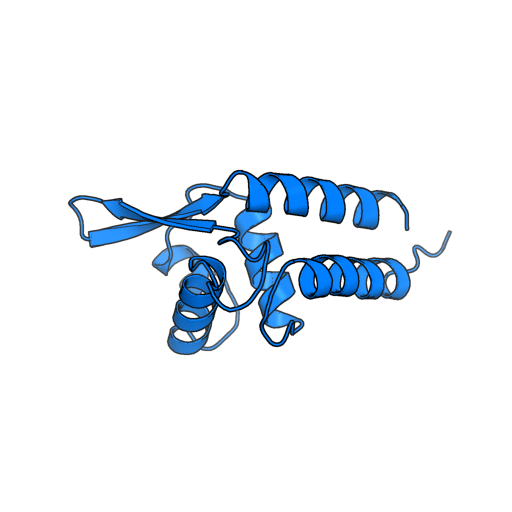492 1.00 90.88 92 LEU A CA 1
ATOM 710 C C . LEU A 1 92 ? -6.389 6.596 -0.111 1.00 90.88 92 LEU A C 1
ATOM 712 O O . LEU A 1 92 ? -7.376 7.275 -0.422 1.00 90.88 92 LEU A O 1
ATOM 716 N N . THR A 1 93 ? -5.318 7.132 0.472 1.00 91.44 93 THR A N 1
ATOM 717 C CA . THR A 1 93 ? -5.156 8.584 0.626 1.00 91.44 93 THR A CA 1
ATOM 718 C C . THR A 1 93 ? -4.890 9.235 -0.742 1.00 91.44 93 THR A C 1
ATOM 720 O O . THR A 1 93 ? -4.577 8.538 -1.714 1.00 91.44 93 THR A O 1
ATOM 723 N N . PRO A 1 94 ? -4.938 10.577 -0.861 1.00 90.62 94 PRO A N 1
ATOM 724 C CA . PRO A 1 94 ? -4.489 11.257 -2.077 1.00 90.62 94 PRO A CA 1
ATOM 725 C C . PRO A 1 94 ? -3.058 10.875 -2.494 1.00 90.62 94 PRO A C 1
ATOM 727 O O . PRO A 1 94 ? -2.809 10.666 -3.680 1.00 90.62 94 PRO A O 1
ATOM 730 N N . GLN A 1 95 ? -2.136 10.708 -1.534 1.00 88.19 95 GLN A N 1
ATOM 731 C CA . GLN A 1 95 ? -0.782 10.229 -1.832 1.00 88.19 95 GLN A CA 1
ATOM 732 C C . GLN A 1 95 ? -0.796 8.777 -2.315 1.00 88.19 95 GLN A C 1
ATOM 734 O O . GLN A 1 95 ? -0.138 8.468 -3.304 1.00 88.19 95 GLN A O 1
ATOM 739 N N . GLY A 1 96 ? -1.586 7.904 -1.685 1.00 90.50 96 GLY A N 1
ATOM 740 C CA . GLY A 1 96 ? -1.784 6.531 -2.149 1.00 90.50 96 GLY A CA 1
ATOM 741 C C . GLY A 1 96 ? -2.240 6.456 -3.601 1.00 90.50 96 GLY A C 1
ATOM 742 O O . GLY A 1 96 ? -1.666 5.712 -4.391 1.00 90.50 96 GLY A O 1
ATOM 743 N N . ARG A 1 97 ? -3.221 7.278 -3.992 1.00 90.69 97 ARG A N 1
ATOM 744 C CA . ARG A 1 97 ? -3.708 7.335 -5.381 1.00 90.69 97 ARG A CA 1
ATOM 745 C C . ARG A 1 97 ? -2.657 7.868 -6.354 1.00 90.69 97 ARG A C 1
ATOM 747 O O . ARG A 1 97 ? -2.556 7.354 -7.464 1.00 90.69 97 ARG A O 1
ATOM 754 N N . PHE A 1 98 ? -1.864 8.859 -5.945 1.00 90.06 98 PHE A N 1
ATOM 755 C CA . PHE A 1 98 ? -0.747 9.357 -6.752 1.00 90.06 98 PHE A CA 1
ATOM 756 C C . PHE A 1 98 ? 0.310 8.269 -6.987 1.00 90.06 98 PHE A C 1
ATOM 758 O O . PHE A 1 98 ? 0.697 8.019 -8.128 1.00 90.06 98 PHE A O 1
ATOM 765 N N . ILE A 1 99 ? 0.728 7.572 -5.925 1.00 89.44 99 ILE A N 1
ATOM 766 C CA . ILE A 1 99 ? 1.686 6.463 -6.023 1.00 89.44 99 ILE A CA 1
ATOM 767 C C . ILE A 1 99 ? 1.116 5.316 -6.861 1.00 89.44 99 ILE A C 1
ATOM 769 O O . ILE A 1 99 ? 1.843 4.755 -7.675 1.00 89.44 99 ILE A O 1
ATOM 773 N N . ARG A 1 100 ? -0.187 5.022 -6.751 1.00 89.38 100 ARG A N 1
ATOM 774 C CA . ARG A 1 100 ? -0.864 4.051 -7.625 1.00 89.38 100 ARG A CA 1
ATOM 775 C C . ARG A 1 100 ? -0.694 4.415 -9.094 1.00 89.38 100 ARG A C 1
ATOM 777 O O . ARG A 1 100 ? -0.326 3.554 -9.880 1.00 89.38 100 ARG A O 1
ATOM 784 N N . GLY A 1 101 ? -0.922 5.679 -9.455 1.00 88.88 101 GLY A N 1
ATOM 785 C CA . GLY A 1 101 ? -0.711 6.160 -10.823 1.00 88.88 101 GLY A CA 1
ATOM 786 C C . GLY A 1 101 ? 0.718 5.912 -11.310 1.00 88.88 101 GLY A C 1
ATOM 787 O O . GLY A 1 101 ? 0.909 5.357 -12.385 1.00 88.88 101 GLY A O 1
ATOM 788 N N . LYS A 1 102 ? 1.718 6.218 -10.476 1.00 89.44 102 LYS A N 1
ATOM 789 C CA . LYS A 1 102 ? 3.132 5.964 -10.796 1.00 89.44 102 LYS A CA 1
ATOM 790 C C . LYS A 1 102 ? 3.476 4.490 -10.954 1.00 89.44 102 LYS A C 1
ATOM 792 O O . LYS A 1 102 ? 4.236 4.144 -11.849 1.00 89.44 102 LYS A O 1
ATOM 797 N N . LEU A 1 103 ? 2.907 3.621 -10.128 1.00 88.19 103 LEU A N 1
ATOM 798 C CA . LEU A 1 103 ? 3.100 2.181 -10.272 1.00 88.19 103 LEU A CA 1
ATOM 799 C C . LEU A 1 103 ? 2.454 1.654 -11.559 1.00 88.19 103 LEU A C 1
ATOM 801 O O . LEU A 1 103 ? 3.078 0.871 -12.264 1.00 88.19 103 LEU A O 1
ATOM 805 N N . LEU A 1 104 ? 1.250 2.118 -11.906 1.00 86.19 104 LEU A N 1
ATOM 806 C CA . LEU A 1 104 ? 0.592 1.745 -13.162 1.00 86.19 104 LEU A CA 1
ATOM 807 C C . LEU A 1 104 ? 1.383 2.210 -14.395 1.00 86.19 104 LEU A C 1
ATOM 809 O O . LEU A 1 104 ? 1.492 1.447 -15.348 1.00 86.19 104 LEU A O 1
ATOM 813 N N . GLU A 1 105 ? 1.971 3.413 -14.366 1.00 87.69 105 GLU A N 1
ATOM 814 C CA . GLU A 1 105 ? 2.883 3.891 -15.422 1.00 87.69 105 GLU A CA 1
ATOM 815 C C . GLU A 1 105 ? 4.088 2.952 -15.592 1.00 87.69 105 GLU A C 1
ATOM 817 O O . GLU A 1 105 ? 4.449 2.619 -16.717 1.00 87.69 105 GLU A O 1
ATOM 822 N N . VAL A 1 106 ? 4.683 2.492 -14.484 1.00 87.00 106 VAL A N 1
ATOM 823 C CA . VAL A 1 106 ? 5.818 1.556 -14.506 1.00 87.00 106 VAL A CA 1
ATOM 824 C C . VAL A 1 106 ? 5.426 0.214 -15.126 1.00 87.00 106 VAL A C 1
ATOM 826 O O . VAL A 1 106 ? 6.125 -0.263 -16.012 1.00 87.00 106 VAL A O 1
ATOM 829 N N . PHE A 1 107 ? 4.309 -0.382 -14.699 1.00 82.19 107 PHE A N 1
ATOM 830 C CA . PHE A 1 107 ? 3.864 -1.683 -15.218 1.00 82.19 107 PHE A CA 1
ATOM 831 C C . PHE A 1 107 ? 3.328 -1.627 -16.653 1.00 82.19 107 PHE A C 1
ATOM 833 O O . PHE A 1 107 ? 3.246 -2.659 -17.302 1.00 82.19 107 PHE A O 1
ATOM 840 N N . ALA A 1 108 ? 2.942 -0.452 -17.153 1.00 81.31 108 ALA A N 1
ATOM 841 C CA . ALA A 1 108 ? 2.542 -0.282 -18.548 1.00 81.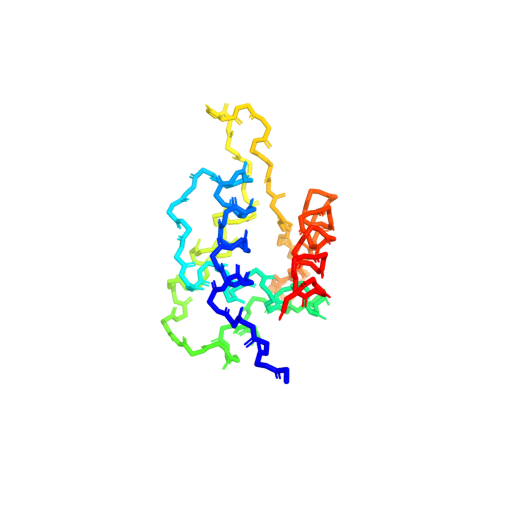31 108 ALA A CA 1
ATOM 842 C C . ALA A 1 108 ? 3.740 -0.103 -19.502 1.00 81.31 108 ALA A C 1
ATOM 844 O O . ALA A 1 108 ? 3.564 -0.194 -20.715 1.00 81.31 108 ALA A O 1
ATOM 845 N N . ALA A 1 109 ? 4.930 0.204 -18.974 1.00 76.56 109 ALA A N 1
ATOM 846 C CA . ALA A 1 109 ? 6.105 0.579 -19.759 1.00 76.56 109 ALA A CA 1
ATOM 847 C C . ALA A 1 109 ? 7.085 -0.573 -20.054 1.00 76.56 109 ALA A C 1
ATOM 849 O O . ALA A 1 109 ? 7.994 -0.372 -20.861 1.00 76.56 109 ALA A O 1
ATOM 850 N N . GLY A 1 110 ? 6.937 -1.745 -19.428 1.00 57.91 110 GLY A N 1
ATOM 851 C CA . GLY A 1 110 ? 7.850 -2.884 -19.599 1.00 57.91 110 GLY A CA 1
ATOM 852 C C . GLY A 1 110 ? 7.184 -4.217 -19.347 1.00 57.91 110 GLY A C 1
ATOM 853 O O . GLY A 1 110 ? 7.618 -5.191 -20.004 1.00 57.91 110 GLY A O 1
#